Protein AF-A0A3B9H6P2-F1 (afdb_monomer)

Structure (mmCIF, N/CA/C/O backbone):
data_AF-A0A3B9H6P2-F1
#
_entry.id   AF-A0A3B9H6P2-F1
#
loop_
_atom_site.group_PDB
_atom_site.id
_atom_site.type_symbol
_atom_site.label_atom_id
_atom_site.label_alt_id
_atom_site.label_comp_id
_atom_site.label_asym_id
_atom_site.label_entity_id
_atom_site.label_seq_id
_atom_site.pdbx_PDB_ins_code
_atom_site.Cartn_x
_atom_site.Cartn_y
_atom_site.Cartn_z
_atom_site.occupancy
_atom_site.B_iso_or_equiv
_atom_site.auth_seq_id
_atom_site.auth_comp_id
_atom_site.auth_asym_id
_atom_site.auth_atom_id
_atom_site.pdbx_PDB_model_num
ATOM 1 N N . GLN A 1 1 ? -23.116 -15.001 23.241 1.00 62.38 1 GLN A N 1
ATOM 2 C CA . GLN A 1 1 ? -21.875 -14.54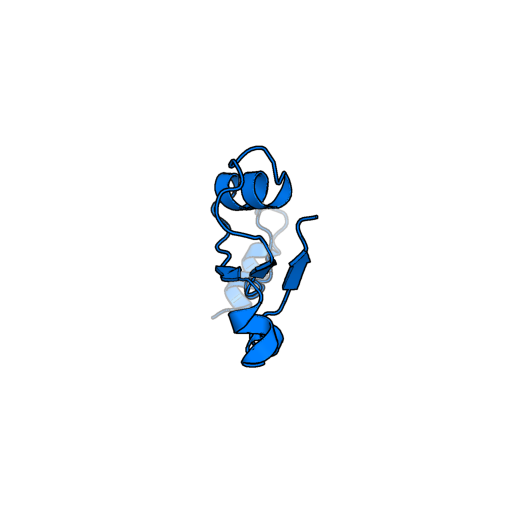3 23.906 1.00 62.38 1 GLN A CA 1
ATOM 3 C C . GLN A 1 1 ? -21.570 -13.076 23.595 1.00 62.38 1 GLN A C 1
ATOM 5 O O . GLN A 1 1 ? -21.497 -12.302 24.532 1.00 62.38 1 GLN A O 1
ATOM 10 N N . ALA A 1 2 ? -21.496 -12.657 22.323 1.00 70.62 2 ALA A N 1
ATOM 11 C CA . ALA A 1 2 ? -21.234 -11.255 21.947 1.00 70.62 2 ALA A CA 1
ATOM 12 C C . ALA A 1 2 ? -22.262 -10.227 22.471 1.00 70.62 2 ALA A C 1
ATOM 14 O O . ALA A 1 2 ? -21.879 -9.113 22.802 1.00 70.62 2 ALA A O 1
ATOM 15 N N . GLN A 1 3 ? -23.547 -10.592 22.580 1.00 74.44 3 GLN A N 1
ATOM 16 C CA . GLN A 1 3 ? -24.582 -9.686 23.097 1.00 74.44 3 GLN A CA 1
ATOM 17 C C . GLN A 1 3 ? -24.360 -9.330 24.575 1.00 74.44 3 GLN A C 1
ATOM 19 O O . GLN A 1 3 ? -24.315 -8.159 24.911 1.00 74.44 3 GLN A O 1
ATOM 24 N N . ALA A 1 4 ? -24.070 -10.323 25.421 1.00 79.12 4 ALA A N 1
ATOM 25 C CA . ALA A 1 4 ? -23.796 -10.108 26.844 1.00 79.12 4 ALA A CA 1
ATOM 26 C C . ALA A 1 4 ? -22.559 -9.222 27.101 1.00 79.12 4 ALA A C 1
ATOM 28 O O . ALA A 1 4 ? -22.501 -8.518 28.101 1.00 79.12 4 ALA A O 1
ATOM 29 N N . ILE A 1 5 ? -21.576 -9.239 26.192 1.00 75.75 5 ILE A N 1
ATOM 30 C CA . ILE A 1 5 ? -20.394 -8.365 26.260 1.00 75.75 5 ILE A CA 1
ATOM 31 C C . ILE A 1 5 ? -20.779 -6.922 25.905 1.00 75.75 5 ILE A C 1
ATOM 33 O O . ILE A 1 5 ? -20.355 -5.992 26.580 1.00 75.75 5 ILE A O 1
ATOM 37 N N . LYS A 1 6 ? -21.618 -6.727 24.880 1.00 74.19 6 LYS A N 1
ATOM 38 C CA . LYS A 1 6 ? -22.123 -5.399 24.494 1.00 74.19 6 LYS A CA 1
ATOM 39 C C . LYS A 1 6 ? -22.995 -4.774 25.581 1.00 74.19 6 LYS A C 1
ATOM 41 O O . LYS A 1 6 ? -22.887 -3.575 25.819 1.00 74.19 6 LYS A O 1
ATOM 46 N N . ASP A 1 7 ? -23.812 -5.586 26.247 1.00 78.81 7 ASP A N 1
ATOM 47 C CA . ASP A 1 7 ? -24.684 -5.123 27.326 1.00 78.81 7 ASP A CA 1
ATOM 48 C C . ASP A 1 7 ? -23.855 -4.630 28.532 1.00 78.81 7 ASP A C 1
ATOM 50 O O . ASP A 1 7 ? -24.188 -3.605 29.112 1.00 78.81 7 ASP A O 1
ATOM 54 N N . GLY A 1 8 ? -22.728 -5.287 28.849 1.00 74.38 8 GLY A N 1
ATOM 55 C CA . GLY A 1 8 ? -21.800 -4.845 29.903 1.00 74.38 8 GLY A CA 1
ATOM 56 C C . GLY A 1 8 ? -20.941 -3.624 29.541 1.00 74.38 8 GLY A C 1
ATOM 57 O O . GLY A 1 8 ? -20.607 -2.839 30.420 1.00 74.38 8 GLY A O 1
ATOM 58 N N . ILE A 1 9 ? -20.611 -3.432 28.258 1.00 75.38 9 ILE A N 1
ATOM 59 C CA . ILE A 1 9 ? -19.910 -2.227 27.762 1.00 75.38 9 ILE A CA 1
ATOM 60 C C . ILE A 1 9 ? -20.838 -1.001 27.762 1.00 75.38 9 ILE A C 1
ATOM 62 O O . ILE A 1 9 ? -20.375 0.127 27.863 1.00 75.38 9 ILE A O 1
ATOM 66 N N . SER A 1 10 ? -22.151 -1.214 27.650 1.00 75.38 10 SER A N 1
ATOM 67 C CA . SER A 1 10 ? -23.147 -0.133 27.637 1.00 75.38 10 SER A CA 1
ATOM 68 C C . SER A 1 10 ? -23.468 0.409 29.037 1.00 75.38 10 SER A C 1
ATOM 70 O O . SER A 1 10 ? -24.283 1.325 29.156 1.00 75.38 10 SER A O 1
ATOM 72 N N . ASP A 1 11 ? -22.872 -0.166 30.086 1.00 82.62 11 ASP A N 1
ATOM 73 C CA . ASP A 1 11 ? -23.038 0.288 31.462 1.00 82.62 11 ASP A CA 1
ATOM 74 C C . ASP A 1 11 ? -22.307 1.631 31.664 1.00 82.62 11 ASP A C 1
ATOM 76 O O . ASP A 1 11 ? -21.090 1.698 31.482 1.00 82.62 11 ASP A O 1
ATOM 80 N N . PRO A 1 12 ? -23.010 2.715 32.040 1.00 74.38 12 PRO A N 1
ATOM 81 C CA . PRO A 1 12 ? -22.402 4.030 32.227 1.00 74.38 12 PRO A CA 1
ATOM 82 C C . PRO A 1 12 ? -21.366 4.093 33.364 1.00 74.38 12 PRO A C 1
ATOM 84 O O . PRO A 1 12 ? -20.611 5.065 33.425 1.00 74.38 12 PRO A O 1
ATOM 87 N N . GLU A 1 13 ? -21.298 3.092 34.250 1.00 83.44 13 GLU A N 1
ATOM 88 C CA . GLU A 1 13 ? -20.241 2.972 35.267 1.00 83.4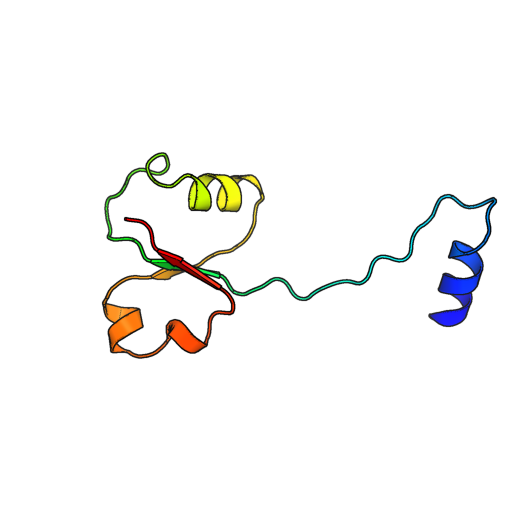4 13 GLU A CA 1
ATOM 89 C C . GLU A 1 13 ? -18.949 2.327 34.719 1.00 83.44 13 GLU A C 1
ATOM 91 O O . GLU A 1 13 ? -17.917 2.310 35.398 1.00 83.44 13 GLU A O 1
ATOM 96 N N . VAL A 1 14 ? -18.968 1.832 33.475 1.00 77.00 14 VAL A N 1
ATOM 97 C CA . VAL A 1 14 ? -17.851 1.152 32.811 1.00 77.00 14 VAL A CA 1
ATOM 98 C C . VAL A 1 14 ? -17.339 2.000 31.639 1.00 77.00 14 VAL A C 1
ATOM 100 O O . VAL A 1 14 ? -18.022 2.210 30.645 1.00 77.00 14 VAL 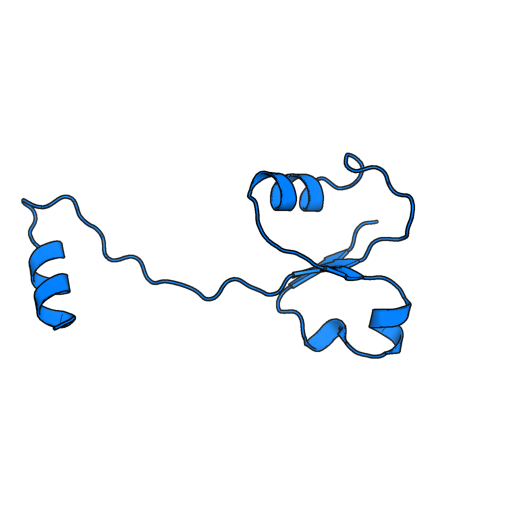A O 1
ATOM 103 N N . ASN A 1 15 ? -16.091 2.476 31.717 1.00 79.69 15 ASN A N 1
ATOM 104 C CA . ASN A 1 15 ? -15.455 3.257 30.645 1.00 79.69 15 ASN A CA 1
ATOM 105 C C . ASN A 1 15 ? -14.947 2.351 29.505 1.00 79.69 15 ASN A C 1
ATOM 107 O O . ASN A 1 15 ? -13.744 2.099 29.388 1.00 79.69 15 ASN A O 1
ATOM 111 N N . GLN A 1 16 ? -15.864 1.806 28.707 1.00 84.00 16 GLN A N 1
ATOM 112 C CA . GLN A 1 16 ? -15.562 0.967 27.546 1.00 84.00 16 GLN A CA 1
ATOM 113 C C . GLN A 1 16 ? -16.376 1.420 26.326 1.00 84.00 16 GLN A C 1
ATOM 115 O O . GLN A 1 16 ? -17.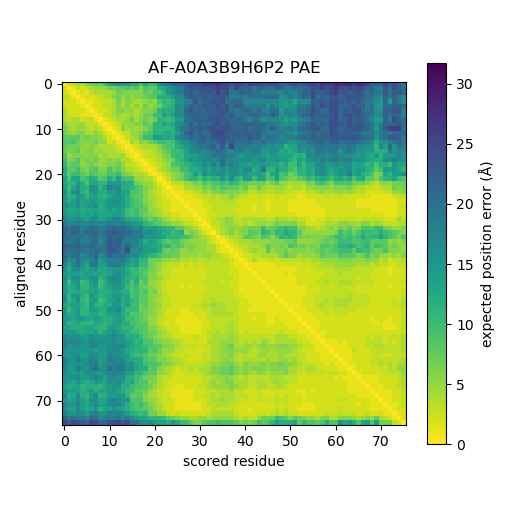502 1.886 26.454 1.00 84.00 16 GLN A O 1
ATOM 120 N N . GLU A 1 17 ? -15.815 1.257 25.126 1.00 80.06 17 GLU A N 1
ATOM 121 C CA . GLU A 1 17 ? -16.487 1.558 23.858 1.00 80.06 17 GLU A CA 1
ATOM 122 C C . GLU A 1 17 ? -16.424 0.340 22.927 1.00 80.06 17 GLU A C 1
ATOM 124 O O . GLU A 1 17 ? -15.419 -0.374 22.864 1.00 80.06 17 GLU A O 1
ATOM 129 N N . VAL A 1 18 ? -17.503 0.096 22.181 1.00 79.75 18 VAL A N 1
ATOM 130 C CA . VAL A 1 18 ? -17.512 -0.906 21.112 1.00 79.75 18 VAL A CA 1
ATOM 131 C C . VAL A 1 18 ? -16.916 -0.291 19.847 1.00 79.75 18 VAL A C 1
ATOM 133 O O . VAL A 1 18 ? -17.563 0.513 19.184 1.00 79.75 18 VAL A O 1
ATOM 136 N N . VAL A 1 19 ? -15.721 -0.736 19.463 1.00 77.94 19 VAL A N 1
ATOM 137 C CA . VAL A 1 19 ? -15.083 -0.331 18.201 1.00 77.94 19 VAL A CA 1
ATOM 138 C C . VAL A 1 19 ? -15.314 -1.400 17.133 1.00 77.94 19 VAL A C 1
ATOM 140 O O . VAL A 1 19 ? -15.010 -2.579 17.332 1.00 77.94 19 VAL A O 1
ATOM 143 N N . ALA A 1 20 ? -15.851 -1.000 15.979 1.00 79.56 20 ALA A N 1
ATOM 144 C CA . ALA A 1 20 ? -15.950 -1.879 14.820 1.00 79.56 20 ALA A CA 1
ATOM 145 C C . ALA A 1 20 ? -14.564 -2.059 14.182 1.00 79.56 20 ALA A C 1
ATOM 147 O O . ALA A 1 20 ? -13.915 -1.089 13.795 1.00 79.56 20 ALA A O 1
ATOM 148 N N . LEU A 1 21 ? -14.109 -3.306 14.053 1.00 75.31 21 LEU A N 1
ATOM 149 C CA . LEU A 1 21 ? -12.862 -3.603 13.354 1.00 75.31 21 LEU A CA 1
ATOM 150 C C . LEU A 1 21 ? -13.102 -3.555 11.842 1.00 75.31 21 LEU A C 1
ATOM 152 O O . LEU A 1 21 ? -13.854 -4.365 11.298 1.00 75.31 21 LEU A O 1
ATOM 156 N N . HIS A 1 22 ? -12.445 -2.617 11.165 1.00 76.50 22 HIS A N 1
ATOM 157 C CA . HIS A 1 22 ? -12.415 -2.552 9.708 1.00 76.50 22 HIS A CA 1
ATOM 158 C C . HIS A 1 22 ? -11.236 -3.364 9.164 1.00 76.50 22 HIS A C 1
ATOM 160 O O . HIS A 1 22 ? -10.162 -3.406 9.764 1.00 76.50 22 HIS A O 1
ATOM 166 N N . LYS A 1 23 ? -11.429 -4.013 8.010 1.00 83.56 23 LYS A N 1
ATOM 167 C CA . LYS A 1 23 ? -10.326 -4.643 7.277 1.00 83.56 23 LYS A CA 1
ATOM 168 C C . LYS A 1 23 ? -9.366 -3.542 6.815 1.00 83.56 23 LYS A C 1
ATOM 170 O O . LYS A 1 23 ? -9.810 -2.591 6.176 1.00 83.56 23 LYS A O 1
ATOM 175 N N . ALA A 1 24 ? -8.079 -3.683 7.129 1.00 86.31 24 ALA A N 1
ATOM 176 C CA . ALA A 1 24 ? -7.056 -2.770 6.630 1.00 86.31 24 ALA A CA 1
ATOM 177 C C . ALA A 1 24 ? -7.010 -2.821 5.087 1.00 86.31 24 ALA A C 1
ATOM 179 O O . ALA A 1 24 ? -7.047 -3.926 4.531 1.00 86.31 24 ALA A O 1
ATOM 180 N N . PRO A 1 25 ? -6.961 -1.666 4.398 1.00 91.75 25 PRO A N 1
ATOM 181 C CA . PRO A 1 25 ? -6.889 -1.634 2.942 1.00 91.75 25 PRO A CA 1
ATOM 182 C C . PRO A 1 25 ? -5.547 -2.193 2.464 1.00 91.75 25 PRO A C 1
ATOM 184 O O . PRO A 1 25 ? -4.515 -1.968 3.099 1.00 91.75 25 PRO A O 1
ATOM 187 N N . LYS A 1 26 ? -5.541 -2.892 1.327 1.00 95.06 26 LYS A N 1
ATOM 188 C CA . LYS A 1 26 ? -4.304 -3.232 0.619 1.00 95.06 26 LYS A CA 1
ATOM 189 C C . LYS A 1 26 ? -3.847 -2.004 -0.174 1.00 95.06 26 LYS A C 1
ATOM 191 O O . LYS A 1 26 ? -4.572 -1.526 -1.045 1.00 95.06 26 LYS A O 1
ATOM 196 N N . ILE A 1 27 ? -2.660 -1.490 0.142 1.00 96.25 27 ILE A N 1
ATOM 197 C CA . ILE A 1 27 ? -2.135 -0.221 -0.382 1.00 96.25 27 ILE A CA 1
ATOM 198 C C . ILE A 1 27 ? -1.024 -0.479 -1.403 1.00 96.25 27 ILE A C 1
ATOM 200 O O . ILE A 1 27 ? -0.087 -1.220 -1.109 1.00 96.25 27 ILE A O 1
ATOM 204 N N . ALA A 1 28 ? -1.105 0.174 -2.563 1.00 95.94 28 ALA A N 1
ATOM 205 C CA . ALA A 1 28 ? -0.014 0.286 -3.528 1.00 95.94 28 ALA A CA 1
ATOM 206 C C . ALA A 1 28 ? 0.548 1.713 -3.549 1.00 95.94 28 ALA A C 1
ATOM 208 O O . ALA A 1 28 ? -0.205 2.688 -3.572 1.00 95.94 28 ALA A O 1
ATOM 209 N N . VAL A 1 29 ? 1.870 1.831 -3.607 1.00 94.75 29 VAL A N 1
ATOM 210 C CA . VAL A 1 29 ? 2.596 3.079 -3.850 1.00 94.75 29 VAL A CA 1
ATOM 211 C C . VAL A 1 29 ? 3.312 2.962 -5.185 1.00 94.75 29 VAL A C 1
ATOM 213 O O . VAL A 1 29 ? 4.238 2.169 -5.333 1.00 94.75 29 VAL A O 1
ATOM 216 N N . TYR A 1 30 ? 2.895 3.756 -6.163 1.00 93.38 30 TYR A N 1
ATOM 217 C CA . TYR A 1 30 ? 3.576 3.847 -7.444 1.00 93.38 30 TYR A CA 1
ATOM 218 C C . TYR A 1 30 ? 4.800 4.757 -7.320 1.00 93.38 30 TYR A C 1
ATOM 220 O O . TYR A 1 30 ? 4.645 5.961 -7.100 1.00 93.38 30 TYR A O 1
ATOM 228 N N . SER A 1 31 ? 6.001 4.192 -7.453 1.00 90.19 31 SER A N 1
ATOM 229 C CA . SER A 1 31 ? 7.256 4.944 -7.354 1.00 90.19 31 SER A CA 1
ATOM 230 C C . SER A 1 31 ? 8.386 4.271 -8.148 1.00 90.19 31 SER A C 1
ATOM 232 O O . SER A 1 31 ? 8.492 3.044 -8.110 1.00 90.19 31 SER A O 1
ATOM 234 N N . PRO A 1 32 ? 9.222 5.033 -8.885 1.00 86.44 32 PRO A N 1
ATOM 235 C CA . PRO A 1 32 ? 10.404 4.492 -9.551 1.00 86.44 32 PRO A CA 1
ATOM 236 C C . PRO A 1 32 ? 11.489 4.089 -8.547 1.00 86.44 32 PRO A C 1
ATOM 238 O O . PRO A 1 32 ? 11.618 4.675 -7.470 1.00 86.44 32 PRO A O 1
ATOM 241 N N . ASP A 1 33 ? 12.337 3.139 -8.945 1.00 78.31 33 ASP A N 1
ATOM 242 C CA . ASP A 1 33 ? 13.504 2.745 -8.156 1.00 78.31 33 ASP A CA 1
ATOM 243 C C . ASP A 1 33 ? 14.459 3.929 -7.909 1.00 78.31 33 ASP A C 1
ATOM 245 O O . ASP A 1 33 ? 14.657 4.800 -8.759 1.00 78.31 33 ASP A O 1
ATOM 249 N N . GLY A 1 34 ? 15.113 3.930 -6.743 1.00 76.81 34 GLY A N 1
ATOM 250 C CA . GLY A 1 34 ? 16.207 4.855 -6.427 1.00 76.81 34 GLY A CA 1
ATOM 251 C C . GLY A 1 34 ? 15.811 6.191 -5.786 1.00 76.81 34 GLY A C 1
ATOM 252 O O . GLY A 1 34 ? 16.697 7.021 -5.569 1.00 76.81 34 GLY A O 1
ATOM 253 N N . LYS A 1 35 ? 14.532 6.412 -5.447 1.00 76.81 35 LYS A N 1
ATOM 254 C CA . LYS A 1 35 ? 14.111 7.581 -4.651 1.00 76.81 35 LYS A CA 1
ATOM 255 C C . LYS A 1 35 ? 14.520 7.451 -3.178 1.00 76.81 35 LYS A C 1
ATOM 257 O O . LYS A 1 35 ? 14.630 6.344 -2.647 1.00 76.81 35 LYS A O 1
ATOM 262 N N . GLN A 1 36 ? 14.778 8.584 -2.521 1.00 80.62 36 GLN A N 1
ATOM 263 C CA . GLN A 1 36 ? 15.168 8.592 -1.112 1.00 80.62 36 GLN A CA 1
ATOM 264 C C . GLN A 1 36 ? 13.931 8.524 -0.201 1.00 80.62 36 GLN A C 1
ATOM 266 O O . GLN A 1 36 ? 12.878 9.052 -0.558 1.00 80.62 36 GLN A O 1
ATOM 271 N N . PRO A 1 37 ? 14.036 7.939 1.008 1.00 70.19 37 PRO A N 1
ATOM 272 C CA . PRO A 1 37 ? 12.886 7.750 1.901 1.00 70.19 37 PRO A CA 1
ATOM 273 C C . PRO A 1 37 ? 12.158 9.037 2.319 1.00 70.19 37 PRO A C 1
ATOM 275 O O . PRO A 1 37 ? 10.994 8.989 2.695 1.00 70.19 37 PRO A O 1
ATOM 278 N N . TRP A 1 38 ? 12.833 10.189 2.288 1.00 80.12 38 TRP A N 1
ATOM 279 C CA . TRP A 1 38 ? 12.240 11.487 2.632 1.00 80.12 38 TRP A CA 1
ATOM 280 C C . TRP A 1 38 ? 11.576 12.194 1.443 1.00 80.12 38 TRP A C 1
ATOM 282 O O . TRP A 1 38 ? 10.954 13.236 1.641 1.00 80.12 38 TRP A O 1
ATOM 292 N N . ASP A 1 39 ? 11.701 11.655 0.227 1.00 84.25 39 ASP A N 1
ATOM 293 C CA . ASP A 1 39 ? 11.112 12.262 -0.970 1.00 84.25 39 ASP A CA 1
ATOM 294 C C . ASP A 1 39 ? 9.593 12.028 -1.043 1.00 84.25 39 ASP A C 1
ATOM 296 O O . ASP A 1 39 ? 8.898 12.755 -1.755 1.00 84.25 39 ASP A O 1
ATOM 300 N N . ASP A 1 40 ? 9.058 11.052 -0.299 1.00 89.12 40 ASP A N 1
ATOM 301 C CA . ASP A 1 40 ? 7.631 10.725 -0.246 1.00 89.12 40 ASP A CA 1
ATOM 302 C C . ASP A 1 40 ? 7.100 10.735 1.196 1.00 89.12 40 ASP A C 1
ATOM 304 O O . ASP A 1 40 ? 7.302 9.811 1.985 1.00 89.12 40 ASP A O 1
ATOM 308 N N . ALA A 1 41 ? 6.369 11.795 1.545 1.00 91.12 41 ALA A N 1
ATOM 309 C CA . ALA A 1 41 ? 5.782 11.941 2.873 1.00 91.12 41 ALA A CA 1
ATOM 310 C C . ALA A 1 41 ? 4.764 10.834 3.201 1.00 91.12 41 ALA A C 1
ATOM 312 O O . ALA A 1 41 ? 4.577 10.504 4.374 1.00 91.12 41 ALA A O 1
ATOM 313 N N . VAL A 1 42 ? 4.111 10.249 2.192 1.00 91.19 42 VAL A N 1
ATOM 314 C CA . VAL A 1 42 ? 3.108 9.202 2.409 1.00 91.19 42 VAL A CA 1
ATOM 315 C C . VAL A 1 42 ? 3.780 7.906 2.840 1.00 91.19 42 VAL A C 1
ATOM 317 O O . VAL A 1 42 ? 3.394 7.349 3.865 1.00 91.19 42 VAL A O 1
ATOM 320 N N . THR A 1 43 ? 4.817 7.448 2.135 1.00 93.00 43 THR A N 1
ATOM 321 C CA . THR A 1 43 ? 5.559 6.241 2.547 1.00 93.00 43 THR A CA 1
ATOM 322 C C . THR A 1 43 ? 6.246 6.436 3.892 1.00 93.00 43 THR A C 1
ATOM 324 O O . THR A 1 43 ? 6.263 5.502 4.696 1.00 93.00 43 THR A O 1
ATOM 327 N N . LEU A 1 44 ? 6.732 7.648 4.192 1.00 93.06 44 LEU A N 1
ATOM 328 C CA . LEU A 1 44 ? 7.297 7.981 5.499 1.00 93.06 44 LEU A CA 1
ATOM 329 C C . LEU A 1 44 ? 6.274 7.769 6.627 1.00 93.06 44 LEU A C 1
ATOM 331 O O . LEU A 1 44 ? 6.578 7.100 7.615 1.00 93.06 44 LEU A O 1
ATOM 335 N N . VAL A 1 45 ? 5.052 8.290 6.469 1.00 94.44 45 VAL A N 1
ATOM 336 C CA . VAL A 1 45 ? 3.979 8.133 7.466 1.00 94.44 45 VAL A CA 1
ATOM 337 C C . VAL A 1 45 ? 3.506 6.685 7.560 1.00 94.44 45 VAL A C 1
ATOM 339 O O . VAL A 1 45 ? 3.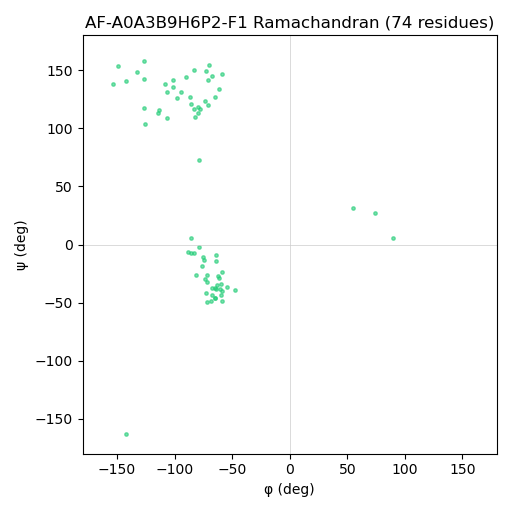350 6.184 8.671 1.00 94.44 45 VAL A O 1
ATOM 342 N N . LEU A 1 46 ? 3.314 5.997 6.430 1.00 93.62 46 LEU A N 1
ATOM 343 C CA . LEU A 1 46 ? 2.914 4.585 6.420 1.00 93.62 46 LEU A CA 1
ATOM 344 C C . LEU A 1 46 ? 3.944 3.716 7.146 1.00 93.62 46 LEU A C 1
ATOM 346 O O . LEU A 1 46 ? 3.580 2.896 7.981 1.00 93.62 46 LEU A O 1
ATOM 350 N N . THR A 1 47 ? 5.230 3.957 6.890 1.00 92.94 47 THR A N 1
ATOM 351 C CA . THR A 1 47 ? 6.333 3.247 7.548 1.00 92.94 47 THR A CA 1
ATOM 352 C C . THR A 1 47 ? 6.377 3.555 9.043 1.00 92.94 47 THR A C 1
ATOM 354 O O . THR A 1 47 ? 6.481 2.639 9.852 1.00 92.94 47 THR A O 1
ATOM 357 N N . TYR A 1 48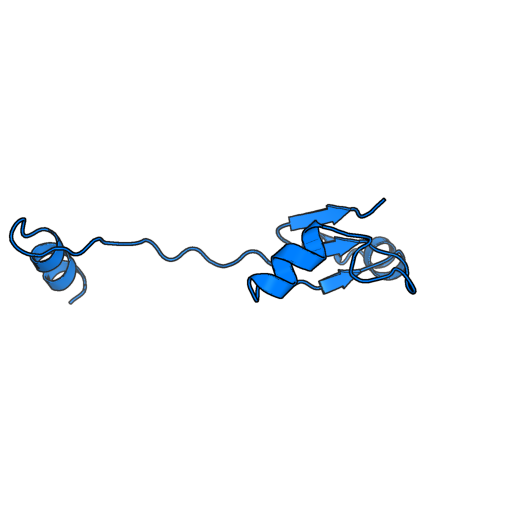 ? 6.260 4.831 9.426 1.00 94.38 48 TYR A N 1
ATOM 358 C CA . TYR A 1 48 ? 6.245 5.250 10.831 1.00 94.38 48 TYR A CA 1
ATOM 359 C C . TYR A 1 48 ? 5.075 4.644 11.618 1.00 94.38 48 TYR A C 1
ATOM 361 O O . TYR A 1 48 ? 5.241 4.266 12.773 1.00 94.38 48 TYR A O 1
ATOM 369 N N . ALA A 1 49 ? 3.903 4.545 10.990 1.00 95.12 49 ALA A N 1
ATOM 370 C CA . ALA A 1 49 ? 2.698 3.972 11.581 1.00 95.12 49 ALA A CA 1
ATOM 371 C C . ALA A 1 49 ? 2.609 2.439 11.443 1.00 95.12 49 ALA A C 1
ATOM 373 O O . ALA A 1 49 ? 1.576 1.870 11.788 1.00 95.12 49 ALA A O 1
ATOM 374 N N . GLU A 1 50 ? 3.652 1.782 10.917 1.00 93.94 50 GLU A N 1
ATOM 375 C CA . GLU A 1 50 ? 3.703 0.333 10.664 1.00 93.94 50 GLU A CA 1
ATOM 376 C C . GLU A 1 50 ? 2.542 -0.181 9.785 1.00 93.94 50 GLU A C 1
ATOM 378 O O . GLU A 1 50 ? 2.093 -1.323 9.900 1.00 93.94 50 GLU A O 1
ATOM 383 N N . ILE A 1 51 ? 2.051 0.665 8.875 1.00 93.50 51 ILE A N 1
ATOM 384 C CA . ILE A 1 51 ? 1.007 0.315 7.913 1.00 93.50 51 ILE A CA 1
ATOM 385 C C . ILE A 1 51 ? 1.676 -0.337 6.694 1.00 93.50 51 ILE A C 1
ATOM 387 O O . ILE A 1 51 ? 2.508 0.305 6.049 1.00 93.50 51 ILE A O 1
ATOM 391 N N . PRO A 1 52 ? 1.325 -1.586 6.337 1.00 94.38 52 PRO A N 1
ATOM 392 C CA . PRO A 1 52 ? 1.923 -2.270 5.196 1.00 94.38 52 PRO A CA 1
ATOM 393 C C . PRO A 1 52 ? 1.465 -1.660 3.865 1.00 94.38 52 PRO A C 1
ATOM 395 O O . PRO A 1 52 ? 0.295 -1.317 3.688 1.00 94.38 52 PRO A O 1
ATOM 398 N N . TYR A 1 53 ? 2.387 -1.582 2.909 1.00 94.75 53 TYR A N 1
ATOM 399 C CA . TY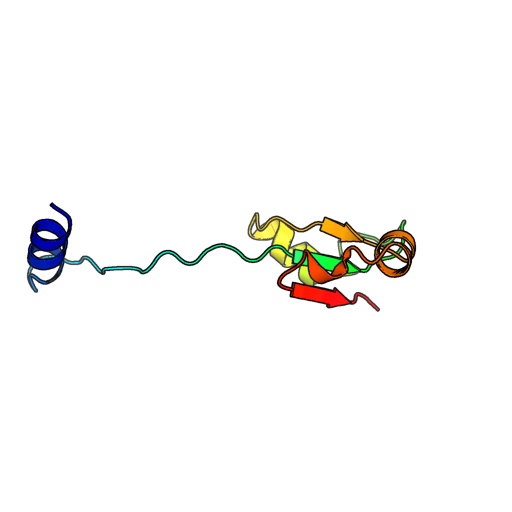R A 1 53 ? 2.135 -1.160 1.534 1.00 94.75 53 TYR A CA 1
ATOM 400 C C . TYR A 1 53 ? 3.102 -1.863 0.578 1.00 94.75 53 TYR A C 1
ATOM 402 O O . TYR A 1 53 ? 4.216 -2.215 0.966 1.00 94.75 53 TYR A O 1
ATOM 410 N N . ASP A 1 54 ? 2.684 -2.019 -0.676 1.00 94.81 54 ASP A N 1
ATOM 411 C CA . ASP A 1 54 ? 3.532 -2.534 -1.749 1.00 94.81 54 ASP A CA 1
ATOM 412 C C . ASP A 1 54 ? 4.035 -1.374 -2.613 1.00 94.81 54 ASP A C 1
ATOM 414 O O . ASP A 1 54 ? 3.258 -0.501 -3.000 1.00 94.81 54 ASP A O 1
ATOM 418 N N . VAL A 1 55 ? 5.323 -1.372 -2.957 1.00 92.50 55 VAL A N 1
ATOM 419 C CA . VAL A 1 55 ? 5.863 -0.451 -3.967 1.00 92.50 55 VAL A CA 1
ATOM 420 C C . VAL A 1 55 ? 5.698 -1.089 -5.343 1.00 92.50 55 VAL A C 1
ATOM 422 O O . VAL A 1 55 ? 6.110 -2.228 -5.562 1.00 92.50 55 VAL A O 1
ATOM 425 N N . VAL A 1 56 ? 5.083 -0.360 -6.270 1.00 93.19 56 VAL A N 1
ATOM 426 C CA . VAL A 1 56 ? 4.798 -0.807 -7.636 1.00 93.19 56 VAL A CA 1
ATOM 427 C C . VAL A 1 56 ? 5.336 0.190 -8.660 1.00 93.19 56 VAL A C 1
ATOM 429 O O . VAL A 1 56 ? 5.520 1.369 -8.370 1.00 93.19 56 VAL A O 1
ATOM 432 N N . TYR A 1 57 ? 5.562 -0.281 -9.884 1.00 92.19 57 TYR A N 1
ATOM 433 C CA . TYR A 1 57 ? 5.980 0.554 -11.010 1.00 92.19 57 TYR A CA 1
ATOM 434 C C . TYR A 1 57 ? 5.305 0.081 -12.307 1.00 92.19 57 TYR A C 1
ATOM 436 O O . TYR A 1 57 ? 4.328 -0.672 -12.259 1.00 92.19 57 TYR A O 1
ATOM 444 N N . ASP A 1 58 ? 5.819 0.493 -13.466 1.00 91.94 58 ASP A N 1
ATOM 445 C CA . ASP A 1 58 ? 5.255 0.216 -14.795 1.00 91.94 58 ASP A CA 1
ATOM 446 C C . ASP A 1 58 ? 4.869 -1.251 -15.023 1.00 91.94 58 ASP A C 1
ATOM 448 O O . ASP A 1 58 ? 3.826 -1.539 -15.610 1.00 91.94 58 ASP A O 1
ATOM 452 N N . SER A 1 59 ? 5.672 -2.198 -14.533 1.00 90.81 59 SER A N 1
ATOM 453 C CA . SER A 1 59 ? 5.414 -3.630 -14.717 1.00 90.81 59 SER A CA 1
ATOM 454 C C . SER A 1 59 ? 4.065 -4.074 -14.144 1.00 90.81 59 SER A C 1
ATOM 456 O O . SER A 1 59 ? 3.370 -4.846 -14.800 1.00 90.81 59 SER A O 1
ATOM 458 N N . ALA A 1 60 ? 3.673 -3.558 -12.974 1.00 87.94 60 ALA A N 1
ATOM 459 C CA . ALA A 1 60 ? 2.400 -3.855 -12.310 1.00 87.94 60 ALA A CA 1
ATOM 460 C C . ALA A 1 60 ? 1.199 -3.212 -13.026 1.00 87.94 60 ALA A C 1
ATOM 462 O O . ALA A 1 60 ? 0.095 -3.760 -13.058 1.00 87.94 60 ALA A O 1
ATOM 463 N N . VAL A 1 61 ? 1.420 -2.043 -13.633 1.00 90.44 61 VAL A N 1
ATOM 464 C CA . VAL A 1 61 ? 0.410 -1.366 -14.455 1.00 90.44 61 VAL A CA 1
ATOM 465 C C . VAL A 1 61 ? 0.154 -2.173 -15.727 1.00 90.44 61 VAL A C 1
ATOM 467 O O . VAL A 1 61 ? -0.993 -2.466 -16.059 1.00 90.44 61 VAL A O 1
ATOM 470 N N . ILE A 1 62 ? 1.227 -2.579 -16.412 1.00 94.19 62 ILE A N 1
ATOM 471 C CA . ILE A 1 62 ? 1.172 -3.327 -17.674 1.00 94.19 62 ILE A CA 1
ATOM 472 C C . ILE A 1 62 ? 0.605 -4.737 -17.464 1.00 94.19 62 ILE A C 1
ATOM 474 O O . ILE A 1 62 ? -0.146 -5.226 -18.307 1.00 94.19 62 ILE A O 1
ATOM 478 N N . SER A 1 63 ? 0.936 -5.391 -16.347 1.00 94.31 63 SER A N 1
ATOM 479 C CA . SER A 1 63 ? 0.407 -6.716 -16.002 1.00 94.31 63 SER A CA 1
ATOM 480 C C . SER A 1 63 ? -1.042 -6.686 -15.500 1.00 94.31 63 SER A C 1
ATOM 482 O O . SER A 1 63 ? -1.661 -7.743 -15.387 1.00 94.31 63 SER A O 1
ATOM 484 N N . GLY A 1 64 ? -1.595 -5.500 -15.223 1.00 93.25 64 GLY A N 1
ATOM 485 C CA . GLY A 1 64 ? -2.980 -5.327 -14.794 1.00 93.25 64 GLY A CA 1
ATOM 486 C C . GLY A 1 64 ? -3.246 -5.745 -13.348 1.00 93.25 64 GLY A C 1
ATOM 487 O O . GLY A 1 64 ? -4.376 -6.109 -13.036 1.00 93.25 64 GLY A O 1
ATOM 488 N N . THR A 1 65 ? -2.245 -5.698 -12.462 1.00 93.69 65 THR A N 1
ATOM 489 C CA . THR A 1 65 ? -2.383 -6.121 -11.053 1.00 93.69 65 THR A CA 1
ATOM 490 C C . THR A 1 65 ? -2.916 -5.021 -10.128 1.00 93.69 65 THR A C 1
ATOM 492 O O . THR A 1 65 ? -3.238 -5.291 -8.975 1.00 93.69 65 THR A O 1
ATOM 495 N N . LEU A 1 66 ? -3.063 -3.781 -10.612 1.00 93.50 66 LEU A N 1
ATOM 496 C CA . LEU A 1 66 ? -3.600 -2.659 -9.825 1.00 93.50 66 LEU A CA 1
ATOM 497 C C . LEU A 1 66 ? -4.987 -2.905 -9.188 1.00 93.50 66 LEU A C 1
ATOM 499 O O . LEU A 1 66 ? -5.178 -2.460 -8.058 1.00 93.50 66 LEU A O 1
ATOM 503 N N . PRO A 1 67 ? -5.946 -3.612 -9.824 1.00 95.94 67 PRO A N 1
ATOM 504 C CA . PRO A 1 67 ? -7.254 -3.892 -9.221 1.00 95.94 67 PRO A CA 1
ATOM 505 C C . PRO A 1 67 ? -7.215 -4.774 -7.966 1.00 95.94 67 PRO A C 1
ATOM 507 O O . PRO A 1 67 ? -8.242 -4.944 -7.316 1.00 95.94 67 PRO A O 1
ATOM 510 N N . GLU A 1 68 ? -6.065 -5.362 -7.626 1.00 94.81 68 GLU A N 1
ATOM 511 C CA . GLU A 1 68 ? -5.896 -6.099 -6.371 1.00 94.81 68 GLU A CA 1
ATOM 512 C C . GLU A 1 68 ? -5.774 -5.186 -5.145 1.00 94.81 68 GLU A C 1
ATOM 514 O O . GLU A 1 68 ? -5.832 -5.680 -4.018 1.00 94.81 68 GLU A O 1
ATOM 519 N N . TYR A 1 69 ? -5.561 -3.886 -5.353 1.00 96.19 69 TYR A N 1
ATOM 520 C CA . TYR A 1 69 ? -5.341 -2.898 -4.305 1.00 96.19 69 TYR A CA 1
ATOM 521 C C . TYR A 1 69 ? -6.604 -2.081 -4.041 1.00 96.19 69 TYR A C 1
ATOM 523 O O . TYR A 1 69 ? -7.320 -1.691 -4.961 1.00 96.19 69 TYR A O 1
ATOM 531 N N . ASP A 1 70 ? -6.846 -1.783 -2.766 1.00 95.56 70 ASP A N 1
ATOM 532 C CA . ASP A 1 70 ? -7.956 -0.933 -2.330 1.00 95.56 70 ASP A CA 1
ATOM 533 C C . ASP A 1 70 ? -7.604 0.559 -2.467 1.00 95.56 70 ASP A C 1
ATOM 535 O 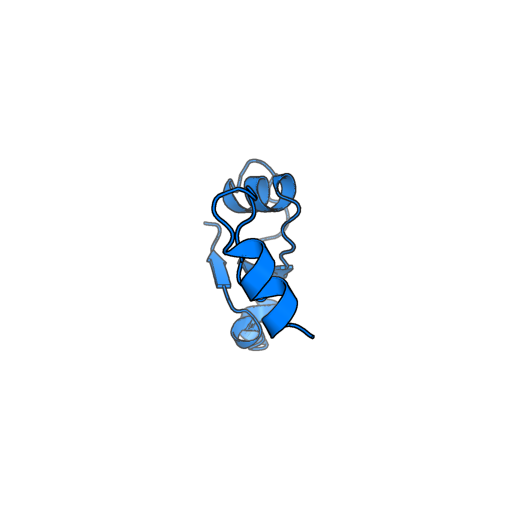O . ASP A 1 70 ? -8.485 1.408 -2.611 1.00 95.56 70 ASP A O 1
ATOM 539 N N . TRP A 1 71 ? -6.308 0.887 -2.415 1.00 95.44 71 TRP A N 1
ATOM 540 C CA . TRP A 1 71 ? -5.802 2.251 -2.524 1.00 95.44 71 TRP A CA 1
ATOM 541 C C . TRP A 1 71 ? -4.492 2.310 -3.317 1.00 95.44 71 TRP A C 1
ATOM 543 O O . TRP A 1 71 ? -3.626 1.449 -3.161 1.00 95.44 71 TRP A O 1
ATOM 553 N N . LEU A 1 72 ? -4.350 3.347 -4.145 1.00 94.94 72 LEU A N 1
ATOM 554 C CA . LEU A 1 72 ? -3.164 3.616 -4.956 1.00 94.94 72 LEU A CA 1
ATOM 555 C C . LEU A 1 72 ? -2.676 5.045 -4.695 1.00 94.94 72 LEU A C 1
ATOM 557 O O . LEU A 1 72 ? -3.381 6.009 -5.000 1.00 94.94 72 LEU A O 1
ATOM 561 N N . HIS A 1 73 ? -1.462 5.171 -4.167 1.00 94.62 73 HIS A N 1
ATOM 562 C CA . HIS A 1 73 ? -0.737 6.434 -4.053 1.00 94.62 73 HIS A CA 1
ATOM 563 C C . HIS A 1 73 ? 0.196 6.603 -5.249 1.00 94.62 73 HIS A C 1
ATOM 565 O O . HIS A 1 73 ? 0.944 5.687 -5.582 1.00 94.62 73 HIS A O 1
ATOM 571 N N . LEU A 1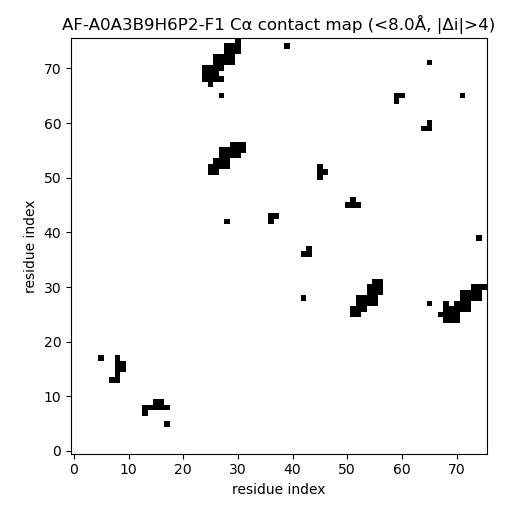 74 ? 0.162 7.767 -5.893 1.00 92.25 74 LEU A N 1
ATOM 572 C CA . LEU A 1 74 ? 1.054 8.096 -7.002 1.00 92.25 74 LEU A CA 1
ATOM 573 C C . LEU A 1 74 ? 2.096 9.091 -6.506 1.00 92.25 74 LEU A C 1
ATOM 575 O O . LEU A 1 74 ? 1.776 10.258 -6.268 1.00 92.25 74 LEU A O 1
ATOM 579 N N . HIS A 1 75 ? 3.340 8.639 -6.363 1.00 81.50 75 HIS A N 1
ATOM 580 C CA . HIS A 1 75 ? 4.438 9.539 -6.047 1.00 81.50 75 HIS A CA 1
ATOM 581 C C . HIS A 1 75 ? 4.956 10.194 -7.332 1.00 81.50 75 HIS A C 1
ATOM 583 O O . HIS A 1 75 ? 5.436 9.509 -8.234 1.00 81.50 75 HIS A O 1
ATOM 589 N N . HIS A 1 76 ? 4.832 11.520 -7.420 1.00 71.44 76 HIS A N 1
ATOM 590 C CA . HIS A 1 76 ? 5.369 12.336 -8.518 1.00 71.44 76 HIS A CA 1
ATOM 591 C C . HIS A 1 76 ? 6.890 12.520 -8.376 1.00 71.44 76 HIS A C 1
ATOM 593 O O . HIS A 1 76 ? 7.362 12.927 -7.289 1.00 71.44 76 HIS A O 1
#

Solvent-accessible surface area (backbone atoms only — not comparable to full-atom values): 4940 Å² total; per-residue (Å²): 114,70,64,66,52,52,59,58,39,68,35,92,92,42,99,53,81,92,77,84,86,73,83,80,69,46,34,35,35,36,48,72,88,89,70,59,74,83,78,39,70,64,62,44,50,32,58,75,70,72,50,76,66,45,82,38,46,70,68,42,62,75,72,60,55,60,83,78,38,76,42,77,46,80,65,129

Foldseek 3Di:
DVVVVVVVQPPPVDPHDDDDDDDQWAEEEEDDPDDDCVLDPVSVVCVVVVNDYHYDYPVCVVVVVVVVTPYYHYRD

Secondary structure (DSSP, 8-state):
-HHHHHHHHT-TTS----PPPPPPPPEEEE--TT--TTS-HHHHHHHHTT---EEE-HHHHHTT-GGG-SEEEE--

Radius of gyration: 19.45 Å; Cα contacts (8 Å, |Δi|>4): 71; chains: 1; bounding box: 41×27×53 Å

Nearest PDB structures (foldseek):
  5dca-assembly1_A  TM=2.660E-01  e=1.408E+00  Saccharomyces cerevisiae S288C
  3fbt-assembly2_C  TM=3.263E-01  e=5.878E+00  Clostridium acetobutylicum

Mean predicted aligned error: 8.56 Å

pLDDT: mean 86.47, std 8.54, range [62.38, 96.25]

Sequence (76 aa):
QAQAIKDGISDPEVNQEVVALHKAPKIAVYSPDGKQPWDDAVTLVLTYAEIPYDVVYDSAVISGTLPEYDWLHLHH